Protein AF-A0A3D1TPY5-F1 (afdb_monomer)

Radius of gyration: 19.49 Å; Cα contacts (8 Å, |Δi|>4): 175; chains: 1; bounding box: 74×33×48 Å

Structure (mmCIF, N/CA/C/O backbone):
data_AF-A0A3D1TPY5-F1
#
_entry.id   AF-A0A3D1TPY5-F1
#
loop_
_atom_site.group_PDB
_atom_site.id
_atom_site.type_symbol
_atom_site.label_atom_id
_atom_site.label_alt_id
_atom_site.label_comp_id
_atom_site.label_asym_id
_atom_site.label_entity_id
_atom_site.label_seq_id
_atom_site.pdbx_PDB_ins_code
_atom_site.Cartn_x
_atom_site.Cartn_y
_atom_site.Cartn_z
_atom_site.occupancy
_atom_site.B_iso_or_equiv
_atom_site.auth_seq_id
_atom_site.auth_comp_id
_atom_site.auth_asym_id
_atom_site.auth_atom_id
_atom_site.pdbx_PDB_model_num
ATOM 1 N N . MET A 1 1 ? -48.758 -12.791 17.211 1.00 45.66 1 MET A N 1
ATOM 2 C CA . MET A 1 1 ? -47.589 -12.872 16.310 1.00 45.66 1 MET A CA 1
ATOM 3 C C . MET A 1 1 ? -46.347 -12.813 17.182 1.00 45.66 1 MET A C 1
ATOM 5 O O . MET A 1 1 ? -45.993 -11.737 17.640 1.00 45.66 1 MET A O 1
ATOM 9 N N . GLY A 1 2 ? -45.797 -13.972 17.550 1.00 48.09 2 GLY A N 1
ATOM 10 C CA . GLY A 1 2 ? -44.612 -14.041 18.406 1.00 48.09 2 GLY A CA 1
ATOM 11 C C . GLY A 1 2 ? -43.377 -13.664 17.600 1.00 48.09 2 GLY A C 1
ATOM 12 O O . GLY A 1 2 ? -43.126 -14.273 16.563 1.00 48.09 2 GLY A O 1
ATOM 13 N N . ALA A 1 3 ? -42.636 -12.655 18.051 1.00 56.31 3 ALA A N 1
ATOM 14 C CA . ALA A 1 3 ? -41.295 -12.408 17.549 1.00 56.31 3 ALA A CA 1
ATOM 15 C C . ALA A 1 3 ? -40.455 -13.655 17.857 1.00 56.31 3 ALA A C 1
ATOM 17 O O . ALA A 1 3 ? -40.293 -14.018 19.023 1.00 56.31 3 ALA A O 1
ATOM 18 N N . SER A 1 4 ? -39.986 -14.352 16.821 1.00 61.97 4 SER A N 1
ATOM 19 C CA . SER A 1 4 ? -39.026 -15.441 16.987 1.00 61.97 4 SER A CA 1
ATOM 20 C C . SER A 1 4 ? -37.790 -14.871 17.677 1.00 61.97 4 SER A C 1
ATOM 22 O O . SER A 1 4 ? -37.197 -13.921 17.163 1.00 61.97 4 SER A O 1
ATOM 24 N N . ALA A 1 5 ? -37.428 -15.420 18.837 1.00 63.91 5 ALA A N 1
ATOM 25 C CA . ALA A 1 5 ? -36.211 -15.035 19.537 1.00 63.91 5 ALA A CA 1
ATOM 26 C C . ALA A 1 5 ? -35.009 -15.149 18.579 1.00 63.91 5 ALA A C 1
ATOM 28 O O . ALA A 1 5 ? -34.950 -16.119 17.812 1.00 63.91 5 ALA A O 1
ATOM 29 N N . PRO A 1 6 ? -34.080 -14.176 18.574 1.00 59.06 6 PRO A N 1
ATOM 30 C CA . PRO A 1 6 ? -32.879 -14.271 17.759 1.00 59.06 6 PRO A CA 1
ATOM 31 C C . PRO A 1 6 ? -32.155 -15.579 18.090 1.00 59.06 6 PRO A C 1
ATOM 33 O O . PRO A 1 6 ? -31.981 -15.948 19.252 1.00 59.06 6 PRO A O 1
ATOM 36 N N . ASN A 1 7 ? -31.819 -16.337 17.048 1.00 71.19 7 ASN A N 1
ATOM 37 C CA . ASN A 1 7 ? -31.185 -17.636 17.192 1.00 71.19 7 ASN A CA 1
ATOM 38 C C . ASN A 1 7 ? -29.762 -17.423 17.728 1.00 71.19 7 ASN A C 1
ATOM 40 O O . ASN A 1 7 ? -28.885 -16.986 16.984 1.00 71.19 7 ASN A O 1
ATOM 44 N N . VAL A 1 8 ? -29.551 -17.740 19.006 1.00 66.75 8 VAL A N 1
ATOM 45 C CA . VAL A 1 8 ? -28.281 -17.597 19.743 1.00 66.75 8 VAL A CA 1
ATOM 46 C C . VAL A 1 8 ? -27.099 -18.203 18.976 1.00 66.75 8 VAL A C 1
ATOM 48 O O . VAL A 1 8 ? -26.030 -17.605 18.921 1.00 66.75 8 VAL A O 1
ATOM 51 N N . ALA A 1 9 ? -27.309 -19.315 18.260 1.00 63.22 9 ALA A N 1
ATOM 52 C CA . ALA A 1 9 ? -26.271 -19.938 17.434 1.00 63.22 9 ALA A CA 1
ATOM 53 C C . ALA A 1 9 ? -25.842 -19.069 16.236 1.00 63.22 9 ALA A C 1
ATOM 55 O O . ALA A 1 9 ? -24.729 -19.198 15.736 1.00 63.22 9 ALA A O 1
ATOM 56 N N . THR A 1 10 ? -26.714 -18.182 15.754 1.00 59.75 10 THR A N 1
ATOM 57 C CA . THR A 1 10 ? -26.405 -17.235 14.670 1.00 59.75 10 THR A CA 1
ATOM 58 C C . THR A 1 10 ? -25.641 -16.024 15.208 1.00 59.75 10 THR A C 1
ATOM 60 O O . THR A 1 10 ? -24.720 -15.550 14.550 1.00 59.75 10 THR A O 1
ATOM 63 N N . GLU A 1 11 ? -25.959 -15.556 16.418 1.00 59.78 11 GLU A N 1
ATOM 64 C CA . GLU A 1 11 ? -25.227 -14.467 17.080 1.00 59.78 11 GLU A CA 1
ATOM 65 C C . GLU A 1 11 ? -23.825 -14.893 17.531 1.00 59.78 11 GLU A C 1
ATOM 67 O O . GLU A 1 11 ? -22.865 -14.172 17.264 1.00 59.78 11 GLU A O 1
ATOM 72 N N . GLU A 1 12 ? -23.670 -16.087 18.111 1.00 58.91 12 GLU A N 1
ATOM 73 C CA . GLU A 1 12 ? -22.351 -16.632 18.466 1.00 58.91 12 GLU A CA 1
ATOM 74 C C . GLU A 1 12 ? -21.466 -16.838 17.231 1.00 58.91 12 GLU A C 1
ATOM 76 O O . GLU A 1 12 ? -20.284 -16.493 17.237 1.00 58.91 12 GLU A O 1
ATOM 81 N N . ARG A 1 13 ? -22.044 -17.333 16.130 1.00 55.91 13 ARG A N 1
ATOM 82 C CA . ARG A 1 13 ? -21.326 -17.534 14.863 1.00 55.91 13 ARG A CA 1
ATOM 83 C C . ARG A 1 13 ? -20.932 -16.210 14.206 1.00 55.91 13 ARG A C 1
ATOM 85 O O . ARG A 1 13 ? -19.857 -16.123 13.618 1.00 55.91 13 ARG A O 1
ATOM 92 N N . ASN A 1 14 ? -21.765 -15.178 14.339 1.00 57.31 14 ASN A N 1
ATOM 93 C CA . ASN A 1 14 ? -21.445 -13.828 13.882 1.00 57.31 14 ASN A CA 1
ATOM 94 C C . ASN A 1 14 ? -20.361 -13.179 14.754 1.00 57.31 14 ASN A C 1
ATOM 96 O O . ASN A 1 14 ? -19.480 -12.521 14.212 1.00 57.31 14 ASN A O 1
ATOM 100 N N . GLY A 1 15 ? -20.377 -13.401 16.072 1.00 60.72 15 GLY A N 1
ATOM 101 C CA . GLY A 1 15 ? -19.338 -12.929 16.991 1.00 60.72 15 GLY A CA 1
ATOM 102 C C . GLY A 1 15 ? -17.980 -13.598 16.758 1.00 60.72 15 GLY A C 1
ATOM 103 O O . GLY A 1 15 ? -16.961 -12.917 16.769 1.00 60.72 15 GLY A O 1
ATOM 104 N N . ALA A 1 16 ? -17.964 -14.901 16.457 1.00 62.19 16 ALA A N 1
ATOM 105 C CA . ALA A 1 16 ? -16.740 -15.654 16.164 1.00 62.19 16 ALA A CA 1
ATOM 106 C C . ALA A 1 16 ? -16.028 -15.216 14.868 1.00 62.19 16 ALA A C 1
ATOM 108 O O . ALA A 1 16 ? -14.835 -15.460 14.709 1.00 62.19 16 ALA A O 1
ATOM 109 N N . LEU A 1 17 ? -16.747 -14.581 13.936 1.00 68.31 17 LEU A N 1
ATOM 110 C CA . LEU A 1 17 ? -16.186 -14.062 12.684 1.00 68.31 17 LEU A CA 1
ATOM 111 C C . LEU A 1 17 ? -15.649 -12.626 12.815 1.00 68.31 17 LEU A C 1
ATOM 113 O O . LEU A 1 17 ? -14.965 -12.146 11.910 1.00 68.31 17 LEU A O 1
ATOM 117 N N . VAL A 1 18 ? -15.949 -11.928 13.917 1.00 75.81 18 VAL A N 1
ATOM 118 C CA . VAL A 1 18 ? -15.455 -10.569 14.166 1.00 75.81 18 VAL A CA 1
ATOM 119 C C . VAL A 1 18 ? -14.073 -10.651 14.804 1.00 75.81 18 VAL A C 1
ATOM 121 O O . VAL A 1 18 ? -13.929 -10.976 15.979 1.00 75.81 18 VAL A O 1
ATOM 124 N N . LEU A 1 19 ? -13.049 -10.320 14.019 1.00 80.25 19 LEU A N 1
ATOM 125 C CA . LEU A 1 19 ? -11.671 -10.262 14.496 1.00 80.25 19 LEU A CA 1
ATOM 126 C C . LEU A 1 19 ? -11.493 -9.133 15.511 1.00 80.25 19 LEU A C 1
ATOM 128 O O . LEU A 1 19 ? -11.932 -7.996 15.302 1.00 80.25 19 LEU A O 1
ATOM 132 N N . SER A 1 20 ? -10.775 -9.424 16.590 1.00 87.25 20 SER A N 1
ATOM 133 C CA . SER A 1 20 ? -10.340 -8.394 17.520 1.00 87.25 20 SER A CA 1
ATOM 134 C C . SER A 1 20 ? -9.282 -7.498 16.874 1.00 87.25 20 SER A C 1
ATOM 136 O O . SER A 1 20 ? -8.489 -7.911 16.023 1.00 87.25 20 SER A O 1
ATOM 138 N N . GLY A 1 21 ? -9.191 -6.256 17.352 1.00 84.75 21 GLY A N 1
ATOM 139 C CA . GLY A 1 21 ? -8.167 -5.329 16.881 1.00 84.75 21 GLY A CA 1
ATOM 140 C C . GLY A 1 21 ? -6.735 -5.859 17.047 1.00 84.75 21 GLY A C 1
ATOM 141 O O . GLY A 1 21 ? -5.869 -5.513 16.248 1.00 84.75 21 GLY A O 1
ATOM 142 N N . ARG A 1 22 ? -6.474 -6.717 18.042 1.00 86.56 22 ARG A N 1
ATOM 143 C CA . ARG A 1 22 ? -5.143 -7.303 18.260 1.00 86.56 22 ARG A CA 1
ATOM 144 C C . ARG A 1 22 ? -4.797 -8.356 17.215 1.00 86.56 22 ARG A C 1
ATOM 146 O O . ARG A 1 22 ? -3.669 -8.359 16.738 1.00 86.56 22 ARG A O 1
ATOM 153 N N . GLU A 1 23 ? -5.750 -9.196 16.822 1.00 89.50 23 GLU A N 1
ATOM 154 C CA . GLU A 1 23 ? -5.544 -10.190 15.759 1.00 89.50 23 GLU A CA 1
ATOM 155 C C . GLU A 1 23 ? -5.287 -9.507 14.413 1.00 89.50 23 GLU A C 1
ATOM 157 O O . GLU A 1 23 ? -4.351 -9.873 13.701 1.00 89.50 23 GLU A O 1
ATOM 162 N N . VAL A 1 24 ? -6.031 -8.433 14.120 1.00 90.38 24 VAL A N 1
ATOM 163 C CA . VAL A 1 24 ? -5.759 -7.569 12.960 1.00 90.38 24 VAL A CA 1
ATOM 164 C C . VAL A 1 24 ? -4.340 -6.996 13.033 1.00 90.38 24 VAL A C 1
ATOM 166 O O . VAL A 1 24 ? -3.625 -6.993 12.031 1.00 90.38 24 VAL A O 1
ATOM 169 N N . GLY A 1 25 ? -3.901 -6.558 14.216 1.00 92.31 25 GLY A N 1
ATOM 170 C CA . GLY A 1 25 ? -2.543 -6.056 14.433 1.00 92.31 25 GLY A CA 1
ATOM 171 C C . GLY A 1 25 ? -1.458 -7.100 14.153 1.00 92.31 25 GLY A C 1
ATOM 172 O O . GLY A 1 25 ? -0.471 -6.790 13.492 1.00 92.31 25 GLY A O 1
ATOM 173 N N . VAL A 1 26 ? -1.658 -8.347 14.585 1.00 95.62 26 VAL A N 1
ATOM 174 C CA . VAL A 1 26 ? -0.729 -9.464 14.333 1.00 95.62 26 VAL A CA 1
ATOM 175 C C . VAL A 1 26 ? -0.611 -9.761 12.835 1.00 95.62 26 VAL A C 1
ATOM 177 O O . VAL A 1 26 ? 0.500 -9.892 12.325 1.00 95.62 26 VAL A O 1
ATOM 180 N N . PHE A 1 27 ? -1.732 -9.810 12.110 1.00 94.44 27 PHE A N 1
ATOM 181 C CA . PHE A 1 27 ? -1.718 -10.035 10.661 1.00 94.44 27 PHE A CA 1
ATOM 182 C C . PHE A 1 27 ? -0.935 -8.939 9.923 1.00 94.44 27 PHE A C 1
ATOM 184 O O . PHE A 1 27 ? -0.053 -9.224 9.113 1.00 94.44 27 PHE A O 1
ATOM 191 N N . ASN A 1 28 ? -1.210 -7.678 10.261 1.00 97.19 28 ASN A N 1
ATOM 192 C CA . ASN A 1 28 ? -0.524 -6.528 9.679 1.00 97.19 28 ASN A CA 1
ATOM 193 C C . ASN A 1 28 ? 0.974 -6.512 10.018 1.00 97.19 28 ASN A C 1
ATOM 195 O O . ASN A 1 28 ? 1.784 -6.109 9.186 1.00 97.19 28 ASN A O 1
ATOM 199 N N . LEU A 1 29 ? 1.361 -6.996 11.202 1.00 97.81 29 LEU A N 1
ATOM 200 C CA . LEU A 1 29 ? 2.766 -7.120 11.575 1.00 97.81 29 LEU A CA 1
ATOM 201 C C . LEU A 1 29 ? 3.491 -8.119 10.667 1.00 97.81 29 LEU A C 1
ATOM 203 O O . LEU A 1 29 ? 4.558 -7.797 10.157 1.00 97.81 29 LEU A O 1
ATOM 207 N N . PHE A 1 30 ? 2.907 -9.293 10.407 1.00 97.88 30 PHE A N 1
ATOM 208 C CA . PHE A 1 30 ? 3.520 -10.284 9.517 1.00 97.88 30 PHE A CA 1
ATOM 209 C C . PHE A 1 30 ? 3.675 -9.768 8.085 1.00 97.88 30 PHE A C 1
ATOM 211 O O . PHE A 1 30 ? 4.769 -9.852 7.524 1.00 97.88 30 PHE A O 1
ATOM 218 N N . VAL A 1 31 ? 2.611 -9.198 7.513 1.00 97.44 31 VAL A N 1
ATOM 219 C CA . VAL A 1 31 ? 2.638 -8.651 6.145 1.00 97.44 31 VAL A CA 1
ATOM 220 C C . VAL A 1 31 ? 3.626 -7.487 6.047 1.00 97.44 31 VAL A C 1
ATOM 222 O O . VAL A 1 31 ? 4.457 -7.450 5.140 1.00 97.44 31 VAL A O 1
ATOM 225 N N . GLY A 1 32 ? 3.588 -6.572 7.017 1.00 98.12 32 GLY A N 1
ATOM 226 C CA . GLY A 1 32 ? 4.477 -5.418 7.072 1.00 98.12 32 GLY A CA 1
ATOM 227 C C . GLY A 1 32 ? 5.948 -5.800 7.241 1.00 98.12 32 GLY A C 1
ATOM 228 O O . GLY A 1 32 ? 6.799 -5.274 6.529 1.00 98.12 32 GLY A O 1
ATOM 229 N N . CYS A 1 33 ? 6.264 -6.748 8.128 1.00 98.44 33 CYS A N 1
ATOM 230 C CA . CYS A 1 33 ? 7.633 -7.230 8.315 1.00 98.44 33 CYS A CA 1
ATOM 231 C C . CYS A 1 33 ? 8.152 -7.956 7.072 1.00 98.44 33 CYS A C 1
ATOM 233 O O . CYS A 1 33 ? 9.281 -7.700 6.658 1.00 98.44 33 CYS A O 1
ATOM 235 N N . LEU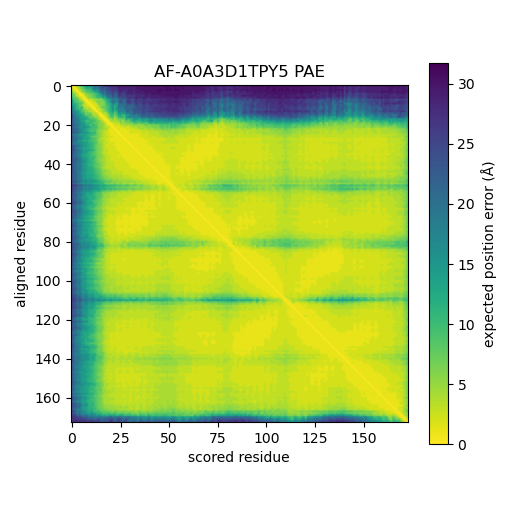 A 1 34 ? 7.344 -8.824 6.454 1.00 98.12 34 LEU A N 1
ATOM 236 C CA . LEU A 1 34 ? 7.735 -9.509 5.222 1.00 98.12 34 LEU A CA 1
ATOM 237 C C . LEU A 1 34 ? 8.031 -8.500 4.105 1.00 98.12 34 LEU A C 1
ATOM 239 O O . LEU A 1 34 ? 9.101 -8.556 3.501 1.00 98.12 34 LEU A O 1
ATOM 243 N N . GLY A 1 35 ? 7.126 -7.541 3.882 1.00 98.12 35 GLY A N 1
ATOM 244 C CA . GLY A 1 35 ? 7.320 -6.478 2.895 1.00 98.12 35 GLY A CA 1
ATOM 245 C C . GLY A 1 35 ? 8.565 -5.637 3.181 1.00 98.12 35 GLY A C 1
ATOM 246 O O . GLY A 1 35 ? 9.367 -5.400 2.281 1.00 98.12 35 GLY A O 1
ATOM 247 N N . PHE A 1 36 ? 8.786 -5.253 4.439 1.00 98.50 36 PHE A N 1
ATOM 248 C CA . PHE A 1 36 ? 9.965 -4.489 4.847 1.00 98.50 36 PHE A CA 1
ATOM 249 C C . PHE A 1 36 ? 11.271 -5.243 4.564 1.00 98.50 36 PHE A C 1
ATOM 251 O O . PHE A 1 36 ? 12.210 -4.664 4.020 1.00 98.50 36 PHE A O 1
ATOM 258 N N . LEU A 1 37 ? 11.331 -6.536 4.893 1.00 98.50 37 LEU A N 1
ATOM 259 C CA . LEU A 1 37 ? 12.515 -7.360 4.647 1.00 98.50 37 LEU A CA 1
ATOM 260 C C . LEU A 1 37 ? 12.784 -7.540 3.149 1.00 98.50 37 LEU A C 1
ATOM 262 O O . LEU A 1 37 ? 13.937 -7.447 2.732 1.00 98.50 37 LEU A O 1
ATOM 266 N N . ILE A 1 38 ? 11.739 -7.746 2.340 1.00 97.75 38 ILE A N 1
ATOM 267 C CA . ILE A 1 38 ? 11.865 -7.835 0.879 1.00 97.75 38 ILE A CA 1
ATOM 268 C C . ILE A 1 38 ? 12.372 -6.506 0.310 1.00 97.75 38 ILE A C 1
ATOM 270 O O . ILE A 1 38 ? 13.333 -6.503 -0.455 1.00 97.75 38 ILE A O 1
ATOM 274 N N . ALA A 1 39 ? 11.777 -5.378 0.708 1.00 97.94 39 ALA A N 1
ATOM 275 C CA . ALA A 1 39 ? 12.217 -4.051 0.281 1.00 97.94 39 ALA A CA 1
ATOM 276 C C . ALA A 1 39 ? 13.690 -3.805 0.628 1.00 97.94 39 ALA A C 1
ATOM 278 O O . ALA A 1 39 ? 14.478 -3.415 -0.234 1.00 97.94 39 ALA A O 1
ATOM 279 N N . LEU A 1 40 ? 14.075 -4.083 1.877 1.00 97.88 40 LEU A N 1
ATOM 280 C CA . LEU A 1 40 ? 15.442 -3.898 2.350 1.00 97.88 40 LEU A CA 1
ATOM 281 C C . LEU A 1 40 ? 16.429 -4.775 1.573 1.00 97.88 40 LEU A C 1
ATOM 283 O O . LEU A 1 40 ? 17.462 -4.277 1.131 1.00 97.88 40 LEU A O 1
ATOM 287 N N . ALA A 1 41 ? 16.107 -6.053 1.361 1.00 97.88 41 ALA A N 1
ATOM 288 C CA . ALA A 1 41 ? 16.943 -6.958 0.578 1.00 97.88 41 ALA A CA 1
ATOM 289 C C . ALA A 1 41 ? 17.121 -6.453 -0.863 1.00 97.88 41 ALA A C 1
ATOM 291 O O . ALA A 1 41 ? 18.251 -6.355 -1.342 1.00 97.88 41 ALA A O 1
ATOM 292 N N . THR A 1 42 ? 16.032 -6.062 -1.530 1.00 97.50 42 THR A N 1
ATOM 293 C CA . THR A 1 42 ? 16.066 -5.524 -2.899 1.00 97.50 42 THR A CA 1
ATOM 294 C C . THR A 1 42 ? 16.955 -4.284 -3.001 1.00 97.50 42 THR A C 1
ATOM 296 O O . THR A 1 42 ? 17.799 -4.208 -3.895 1.00 97.50 42 THR A O 1
ATOM 299 N N . LEU A 1 43 ? 16.821 -3.337 -2.066 1.00 97.38 43 LEU A N 1
ATOM 300 C CA . LEU A 1 43 ? 17.615 -2.104 -2.050 1.00 97.38 43 LEU A CA 1
ATOM 301 C C . LEU A 1 43 ? 19.099 -2.369 -1.760 1.00 97.38 43 LEU A C 1
ATOM 303 O O . LEU A 1 43 ? 19.967 -1.795 -2.418 1.00 97.38 43 LEU A O 1
ATOM 307 N N . LEU A 1 44 ? 19.409 -3.262 -0.815 1.00 97.44 44 LEU A N 1
ATOM 308 C CA . LEU A 1 44 ? 20.791 -3.625 -0.492 1.00 97.44 44 LEU A CA 1
ATOM 309 C C . LEU A 1 44 ? 21.476 -4.353 -1.653 1.00 97.44 44 LEU A C 1
ATOM 311 O O . LEU A 1 44 ? 22.637 -4.070 -1.949 1.00 97.44 44 LEU A O 1
ATOM 315 N N . PHE A 1 45 ? 20.771 -5.250 -2.344 1.00 97.31 45 PHE A N 1
ATOM 316 C CA . PHE A 1 45 ? 21.316 -5.917 -3.526 1.00 97.31 45 PHE A CA 1
ATOM 317 C C . PHE A 1 45 ? 21.509 -4.955 -4.698 1.00 97.31 45 PHE A C 1
ATOM 319 O O . PHE A 1 45 ? 22.531 -5.044 -5.376 1.00 97.31 45 PHE A O 1
ATOM 326 N N . ALA A 1 46 ? 20.589 -4.009 -4.909 1.00 97.25 46 ALA A N 1
ATOM 327 C CA . ALA A 1 46 ? 20.762 -2.956 -5.908 1.00 97.25 46 ALA A CA 1
ATOM 328 C C . ALA A 1 46 ? 22.021 -2.120 -5.622 1.00 97.25 46 ALA A C 1
ATOM 330 O O . ALA A 1 46 ? 22.852 -1.923 -6.510 1.00 97.25 46 ALA A O 1
ATOM 331 N N . ALA A 1 47 ? 22.219 -1.715 -4.363 1.00 96.00 47 ALA A N 1
ATOM 332 C CA . ALA A 1 47 ? 23.410 -0.983 -3.938 1.00 96.00 47 ALA A CA 1
ATOM 333 C C . ALA A 1 47 ? 24.698 -1.805 -4.126 1.00 96.00 47 ALA A C 1
ATOM 335 O O . ALA A 1 47 ? 25.687 -1.290 -4.645 1.00 96.00 47 ALA A O 1
ATOM 336 N N . ALA A 1 48 ? 24.682 -3.093 -3.771 1.00 97.12 48 ALA A N 1
ATOM 337 C CA . ALA A 1 48 ? 25.828 -3.987 -3.951 1.00 97.12 48 ALA A CA 1
ATOM 338 C C . ALA A 1 48 ? 26.194 -4.204 -5.431 1.00 97.12 48 ALA A C 1
ATOM 340 O O . ALA A 1 48 ? 27.367 -4.393 -5.750 1.00 97.12 48 ALA A O 1
ATOM 341 N N . ARG A 1 49 ? 25.208 -4.150 -6.337 1.00 97.12 49 ARG A N 1
ATOM 342 C CA . ARG A 1 49 ? 25.414 -4.188 -7.795 1.00 97.12 49 ARG A CA 1
ATOM 343 C C . ARG A 1 49 ? 25.816 -2.836 -8.395 1.00 97.12 49 ARG A C 1
ATOM 345 O O . ARG A 1 49 ? 26.083 -2.774 -9.592 1.00 97.12 49 ARG A O 1
ATOM 352 N N . GLY A 1 50 ? 25.869 -1.770 -7.594 1.00 96.25 50 GLY A N 1
ATOM 353 C CA . GLY A 1 50 ? 26.180 -0.421 -8.066 1.00 96.25 50 GLY A CA 1
ATOM 354 C C . GLY A 1 50 ? 25.076 0.195 -8.929 1.00 96.25 50 GLY A C 1
ATOM 355 O O . GLY A 1 50 ? 25.369 1.032 -9.780 1.00 96.25 50 GLY A O 1
ATOM 356 N N . GLU A 1 51 ? 23.818 -0.223 -8.749 1.00 96.44 51 GLU A N 1
ATOM 357 C CA . GLU A 1 51 ? 22.689 0.370 -9.468 1.00 96.44 51 GLU A CA 1
ATOM 358 C C . GLU A 1 51 ? 22.456 1.822 -9.025 1.00 96.44 51 GLU A C 1
ATOM 360 O O . GLU A 1 51 ? 22.525 2.154 -7.841 1.00 96.44 51 GLU A O 1
ATOM 365 N N . SER A 1 52 ? 22.168 2.699 -9.986 1.00 92.56 52 SER A N 1
ATOM 366 C CA . SER A 1 52 ? 21.872 4.110 -9.738 1.00 92.56 52 SER A CA 1
ATOM 367 C C . SER A 1 52 ? 20.382 4.352 -9.507 1.00 92.56 52 SER A C 1
ATOM 369 O O . SER A 1 52 ? 19.536 3.600 -9.992 1.00 92.56 52 SER A O 1
ATOM 371 N N . VAL A 1 53 ? 20.056 5.462 -8.835 1.00 89.50 53 VAL A N 1
ATOM 372 C CA . VAL A 1 53 ? 18.678 5.971 -8.723 1.00 89.50 53 VAL A CA 1
ATOM 373 C C . VAL A 1 53 ? 18.014 5.984 -10.104 1.00 89.50 53 VAL A C 1
ATOM 375 O O . VAL A 1 53 ? 18.619 6.426 -11.080 1.00 89.50 53 VAL A O 1
ATOM 378 N N . GLY A 1 54 ? 16.783 5.475 -10.172 1.00 86.69 54 GLY A N 1
ATOM 379 C CA . GLY A 1 54 ? 16.052 5.257 -11.423 1.00 86.69 54 GLY A CA 1
ATOM 380 C C . GLY A 1 54 ? 16.146 3.830 -11.971 1.00 86.69 54 GLY A C 1
ATOM 381 O O . GLY A 1 54 ? 15.506 3.536 -12.974 1.00 86.69 54 GLY A O 1
ATOM 382 N N . SER A 1 55 ? 16.907 2.930 -11.337 1.00 93.94 55 SER A N 1
ATOM 383 C CA . SER A 1 55 ? 16.834 1.504 -11.666 1.00 93.94 55 SER A CA 1
ATOM 384 C C . SER A 1 55 ? 15.530 0.875 -11.165 1.00 93.94 55 SER A C 1
ATOM 386 O O . SER A 1 55 ? 15.001 1.251 -10.114 1.00 93.94 55 SER A O 1
ATOM 388 N N . ALA A 1 56 ? 15.060 -0.154 -11.876 1.00 91.56 56 ALA A N 1
ATOM 389 C CA . ALA A 1 56 ? 13.858 -0.898 -11.507 1.00 91.56 56 ALA A CA 1
ATOM 390 C C . ALA A 1 56 ? 13.949 -1.516 -10.099 1.00 91.56 56 ALA A C 1
ATOM 392 O O . ALA A 1 56 ? 12.946 -1.580 -9.388 1.00 91.56 56 ALA A O 1
ATOM 393 N N . SER A 1 57 ? 15.143 -1.939 -9.659 1.00 94.38 57 SER A N 1
ATOM 394 C CA . SER A 1 57 ? 15.339 -2.497 -8.314 1.00 94.38 57 SER A CA 1
ATOM 395 C C . SER A 1 57 ? 15.150 -1.436 -7.229 1.00 94.38 57 SER A C 1
ATOM 397 O O . SER A 1 57 ? 14.497 -1.702 -6.219 1.00 94.38 57 SER A O 1
ATOM 399 N N . ILE A 1 58 ? 15.702 -0.232 -7.427 1.00 95.25 58 ILE A N 1
ATOM 400 C CA . ILE A 1 58 ? 15.564 0.862 -6.456 1.00 95.25 58 ILE A CA 1
ATOM 401 C C . ILE A 1 58 ? 14.113 1.327 -6.387 1.00 95.25 58 ILE A C 1
ATOM 403 O O . ILE A 1 58 ? 13.582 1.513 -5.290 1.00 95.25 58 ILE A O 1
ATOM 407 N N . GLU A 1 59 ? 13.459 1.455 -7.537 1.00 93.69 59 GLU A N 1
ATOM 408 C CA . GLU A 1 59 ? 12.045 1.811 -7.625 1.00 93.69 59 GLU A CA 1
ATOM 409 C C . GLU A 1 59 ? 11.162 0.777 -6.909 1.00 93.69 59 GLU A C 1
ATOM 411 O O . GLU A 1 59 ? 10.441 1.117 -5.967 1.00 93.69 59 GLU A O 1
ATOM 416 N N . SER A 1 60 ? 11.305 -0.505 -7.263 1.00 93.75 60 SER A N 1
ATOM 417 C CA . SER A 1 60 ? 10.527 -1.603 -6.675 1.00 93.75 60 SER A CA 1
ATOM 418 C C . SER A 1 60 ? 10.727 -1.701 -5.164 1.00 93.75 60 SER A C 1
ATOM 420 O O . SER A 1 60 ? 9.757 -1.777 -4.412 1.00 93.75 60 SER A O 1
ATOM 422 N N . GLY A 1 61 ? 11.977 -1.652 -4.690 1.00 96.44 61 GLY A N 1
ATOM 423 C CA . GLY A 1 61 ? 12.272 -1.663 -3.257 1.00 96.44 61 GLY A CA 1
ATOM 424 C C . GLY A 1 61 ? 11.640 -0.478 -2.519 1.00 96.44 61 GLY A C 1
ATOM 425 O O . GLY A 1 61 ? 11.083 -0.655 -1.435 1.00 96.44 61 GLY A O 1
ATOM 426 N N . SER A 1 62 ? 11.652 0.713 -3.125 1.00 95.88 62 SER A N 1
ATOM 427 C CA . SER A 1 62 ? 11.049 1.919 -2.539 1.00 95.88 62 SER A CA 1
ATOM 428 C C . SER A 1 62 ? 9.525 1.822 -2.438 1.00 95.88 62 SER A C 1
ATOM 430 O O . SER A 1 62 ? 8.953 2.186 -1.408 1.00 95.88 62 SER A O 1
ATOM 432 N N . PHE A 1 63 ? 8.855 1.297 -3.466 1.00 95.38 63 PHE A N 1
ATOM 433 C CA . PHE A 1 63 ? 7.400 1.130 -3.447 1.00 95.38 63 PHE A CA 1
ATOM 434 C C . PHE A 1 63 ? 6.938 0.011 -2.517 1.00 95.38 63 PHE A C 1
ATOM 436 O O . PHE A 1 63 ? 5.961 0.191 -1.792 1.00 95.38 63 PHE A O 1
ATOM 443 N N . ILE A 1 64 ? 7.665 -1.107 -2.443 1.00 96.88 64 ILE A N 1
ATOM 444 C CA . ILE A 1 64 ? 7.362 -2.152 -1.453 1.00 96.88 64 ILE A CA 1
ATOM 445 C C . ILE A 1 64 ? 7.453 -1.568 -0.036 1.00 96.88 64 ILE A C 1
ATOM 447 O O . ILE A 1 64 ? 6.591 -1.845 0.800 1.00 96.88 64 ILE A O 1
ATOM 451 N N . LEU A 1 65 ? 8.446 -0.712 0.231 1.00 97.00 65 LEU A N 1
ATOM 452 C CA . LEU A 1 65 ? 8.603 -0.059 1.530 1.00 97.00 65 LEU A CA 1
ATOM 453 C C . LEU A 1 65 ? 7.424 0.870 1.872 1.00 97.00 65 LEU A C 1
ATOM 455 O O . LEU A 1 65 ? 6.947 0.860 3.009 1.00 97.00 65 LEU A O 1
ATOM 459 N N . LEU A 1 66 ? 6.926 1.624 0.887 1.00 96.44 66 LEU A N 1
ATOM 460 C CA . LEU A 1 66 ? 5.750 2.495 1.013 1.00 96.44 66 LEU A CA 1
ATOM 461 C C . LEU A 1 66 ? 4.523 1.716 1.526 1.00 96.44 66 LEU A C 1
ATOM 463 O O . LEU A 1 66 ? 3.835 2.125 2.465 1.00 96.44 66 LEU A O 1
ATOM 467 N N . PHE A 1 67 ? 4.270 0.539 0.960 1.00 96.56 67 PHE A N 1
ATOM 468 C CA . PHE A 1 67 ? 3.156 -0.301 1.391 1.00 96.56 67 PHE A CA 1
ATOM 469 C C . PHE A 1 67 ? 3.449 -1.024 2.706 1.00 96.56 67 PHE A C 1
ATOM 471 O O . PHE A 1 67 ? 2.599 -1.022 3.597 1.00 96.56 67 PHE A O 1
ATOM 478 N N . ALA A 1 68 ? 4.659 -1.563 2.889 1.00 98.19 68 ALA A N 1
ATOM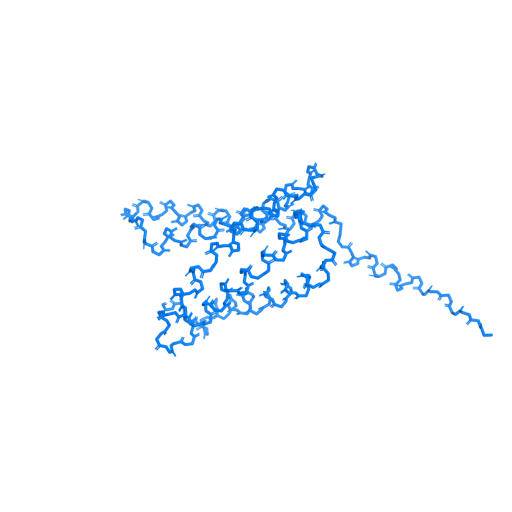 479 C CA . ALA A 1 68 ? 5.069 -2.245 4.118 1.00 98.19 68 ALA A CA 1
ATOM 480 C C . ALA A 1 68 ? 4.888 -1.361 5.362 1.00 98.19 68 ALA A C 1
ATOM 482 O O . ALA A 1 68 ? 4.370 -1.823 6.382 1.00 98.19 68 ALA A O 1
ATOM 483 N N . PHE A 1 69 ? 5.237 -0.075 5.269 1.00 98.25 69 PHE A N 1
ATOM 484 C CA . PHE A 1 69 ? 5.017 0.872 6.358 1.00 98.25 69 PHE A CA 1
ATOM 485 C C . PHE A 1 69 ? 3.541 1.125 6.660 1.00 98.25 69 PHE A C 1
ATOM 487 O O . PHE A 1 69 ? 3.214 1.309 7.829 1.00 98.25 69 PHE A O 1
ATOM 494 N N . THR A 1 70 ? 2.639 1.054 5.674 1.00 97.81 70 THR A N 1
ATOM 495 C CA . THR A 1 70 ? 1.188 1.110 5.940 1.00 97.81 70 THR A CA 1
ATOM 496 C C . THR A 1 70 ? 0.787 -0.010 6.908 1.00 97.81 70 THR A C 1
ATOM 498 O O . THR A 1 70 ? 0.202 0.261 7.956 1.00 97.81 70 THR A O 1
ATOM 501 N N . TYR A 1 71 ? 1.168 -1.257 6.608 1.00 97.81 71 TYR A N 1
ATOM 502 C CA . TYR A 1 71 ? 0.841 -2.422 7.439 1.00 97.81 71 TYR A CA 1
ATOM 503 C C . TYR A 1 71 ? 1.517 -2.363 8.815 1.00 97.81 71 TYR A C 1
ATOM 505 O O . TYR A 1 71 ? 0.858 -2.545 9.839 1.00 97.81 71 TYR A O 1
ATOM 513 N N . LEU A 1 72 ? 2.813 -2.039 8.879 1.00 98.12 72 LEU A N 1
ATOM 514 C CA . LEU A 1 72 ? 3.520 -1.902 10.159 1.00 98.12 72 LEU A CA 1
ATOM 515 C C . LEU A 1 72 ? 2.901 -0.814 11.045 1.00 98.12 72 LEU A C 1
ATOM 517 O O . LEU A 1 72 ? 2.802 -0.993 12.260 1.00 98.12 72 LEU A O 1
ATOM 521 N N . TRP A 1 73 ? 2.436 0.288 10.455 1.00 97.81 73 TRP A N 1
ATOM 522 C CA . TRP A 1 73 ? 1.770 1.353 11.198 1.00 97.81 73 TRP A CA 1
ATOM 523 C C . TRP A 1 73 ? 0.386 0.920 11.686 1.00 97.81 73 TRP A C 1
ATOM 525 O O . TRP A 1 73 ? 0.059 1.151 12.852 1.00 97.81 73 TRP A O 1
ATOM 535 N N . VAL A 1 74 ? -0.408 0.231 10.855 1.00 96.81 74 VAL A N 1
ATOM 536 C CA . VAL A 1 74 ? -1.668 -0.384 11.310 1.00 96.81 74 VAL A CA 1
ATOM 537 C C . VAL A 1 74 ? -1.392 -1.285 12.512 1.00 96.81 74 VAL A C 1
ATOM 539 O O . VAL A 1 74 ? -2.011 -1.095 13.555 1.00 96.81 74 VAL A O 1
ATOM 542 N N . ALA A 1 75 ? -0.416 -2.192 12.418 1.00 96.81 75 ALA A N 1
ATOM 543 C CA . ALA A 1 75 ? -0.037 -3.070 13.522 1.00 96.81 75 ALA A CA 1
ATOM 544 C C . ALA A 1 75 ? 0.338 -2.288 14.790 1.00 96.81 75 ALA A C 1
ATOM 546 O O . ALA A 1 75 ? -0.214 -2.548 15.862 1.00 96.81 75 ALA A O 1
ATOM 547 N N . ALA A 1 76 ? 1.219 -1.292 14.667 1.00 96.25 76 ALA A N 1
ATOM 548 C CA . ALA A 1 76 ? 1.647 -0.458 15.785 1.00 96.25 76 ALA A CA 1
ATOM 549 C C . ALA A 1 76 ? 0.461 0.241 16.467 1.00 96.25 76 ALA A C 1
ATOM 551 O O . ALA A 1 76 ? 0.347 0.171 17.692 1.00 96.25 76 ALA A O 1
ATOM 552 N N . ASN A 1 77 ? -0.459 0.834 15.694 1.00 95.81 77 ASN A N 1
ATOM 553 C CA . ASN A 1 77 ? -1.649 1.506 16.225 1.00 95.81 77 ASN A CA 1
ATOM 554 C C . ASN A 1 77 ? -2.519 0.561 17.065 1.00 95.81 77 ASN A C 1
ATOM 556 O O . ASN A 1 77 ? -3.027 0.981 18.107 1.00 95.81 77 ASN A O 1
ATOM 560 N N . GLN A 1 78 ? -2.636 -0.714 16.676 1.00 93.31 78 GLN A N 1
ATOM 561 C CA . GLN A 1 78 ? -3.396 -1.706 17.443 1.00 93.31 78 GLN A CA 1
ATOM 562 C C . GLN A 1 78 ? -2.752 -2.021 18.802 1.00 93.3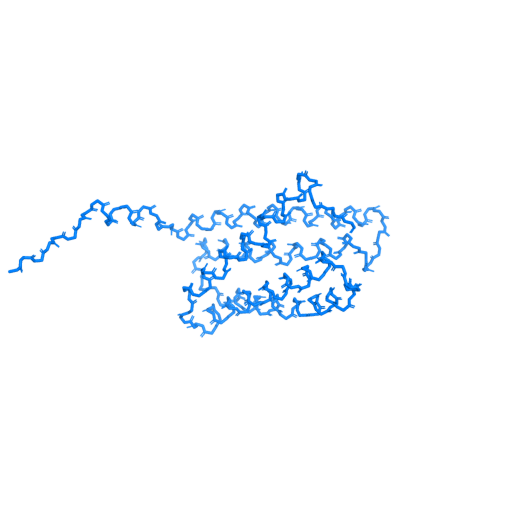1 78 GLN A C 1
ATOM 564 O O . GLN A 1 78 ? -3.467 -2.215 19.789 1.00 93.31 78 GLN A O 1
ATOM 569 N N . PHE A 1 79 ? -1.418 -2.054 18.879 1.00 90.94 79 PHE A N 1
ATOM 570 C CA . PHE A 1 79 ? -0.699 -2.347 20.124 1.00 90.94 79 PHE A CA 1
ATOM 571 C C . PHE A 1 79 ? -0.615 -1.139 21.063 1.00 90.94 79 PHE A C 1
ATOM 573 O O . PHE A 1 79 ? -0.809 -1.297 22.269 1.00 90.94 79 PHE A O 1
ATOM 580 N N . ILE A 1 80 ? -0.389 0.064 20.525 1.00 92.81 80 ILE A N 1
ATOM 581 C CA . ILE A 1 80 ? -0.297 1.304 21.320 1.00 92.81 80 ILE A CA 1
ATOM 582 C C . ILE A 1 80 ? -1.657 1.981 21.546 1.00 92.81 80 ILE A C 1
ATOM 584 O O . ILE A 1 80 ? -1.734 2.965 22.277 1.00 92.81 80 ILE A O 1
ATOM 588 N N . ARG A 1 81 ? -2.733 1.453 20.942 1.00 89.06 81 ARG A N 1
ATOM 589 C CA . ARG A 1 81 ? -4.109 1.981 21.007 1.00 89.06 81 ARG A CA 1
ATOM 590 C C . ARG A 1 81 ? -4.232 3.419 20.480 1.00 89.06 81 ARG A C 1
ATOM 592 O O . ARG A 1 81 ? -4.968 4.224 21.048 1.00 89.06 81 ARG A O 1
ATOM 599 N N . ALA A 1 82 ? -3.510 3.735 19.405 1.00 91.62 82 ALA A N 1
ATOM 600 C CA . ALA A 1 82 ? -3.607 5.028 18.728 1.00 91.62 82 ALA A CA 1
ATOM 601 C C . ALA A 1 82 ? -4.869 5.119 17.852 1.00 91.62 82 ALA A C 1
ATOM 603 O O . ALA A 1 82 ? -5.396 4.111 17.388 1.00 91.62 82 ALA A O 1
ATOM 604 N N . ASP A 1 83 ? -5.329 6.344 17.594 1.00 87.56 83 ASP A N 1
ATOM 605 C CA . ASP A 1 83 ? -6.555 6.636 16.834 1.00 87.56 8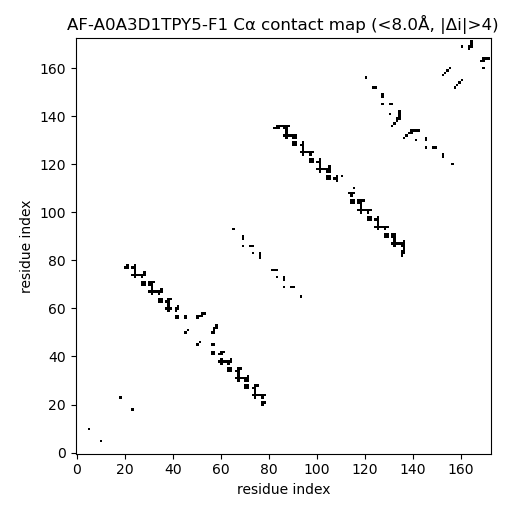3 ASP A CA 1
ATOM 606 C C . ASP A 1 83 ? -6.393 6.542 15.301 1.00 87.56 83 ASP A C 1
ATOM 608 O O . ASP A 1 83 ? -7.377 6.568 14.564 1.00 87.56 83 ASP A O 1
ATOM 612 N N . GLY A 1 84 ? -5.154 6.431 14.812 1.00 93.12 84 GLY A N 1
ATOM 613 C CA . GLY A 1 84 ? -4.829 6.267 13.396 1.00 93.12 84 GLY A CA 1
ATOM 614 C C . GLY A 1 84 ? -4.816 7.552 12.564 1.00 93.12 84 GLY A C 1
ATOM 615 O O . GLY A 1 84 ? -4.602 7.473 11.355 1.00 93.12 84 GLY A O 1
ATOM 616 N N . ARG A 1 85 ? -4.972 8.747 13.149 1.00 96.19 85 ARG A N 1
ATOM 617 C CA . ARG A 1 85 ? -5.046 9.997 12.356 1.00 96.19 85 ARG A CA 1
ATOM 618 C C . ARG A 1 85 ? -3.764 10.316 11.591 1.00 96.19 85 ARG A C 1
ATOM 620 O O . ARG A 1 85 ? -3.835 10.811 10.466 1.00 96.19 8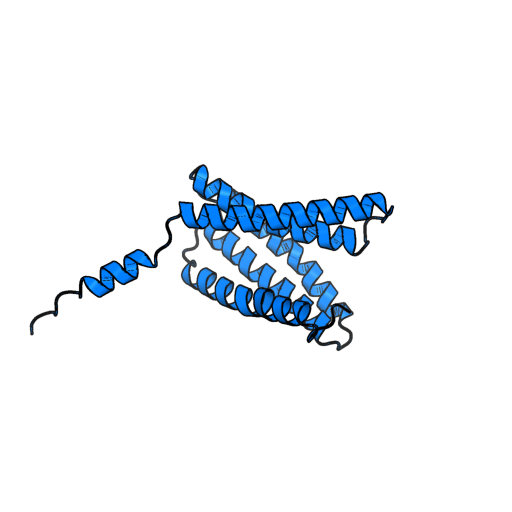5 ARG A O 1
ATOM 627 N N . ALA A 1 86 ? -2.609 10.031 12.194 1.00 96.88 86 ALA A N 1
ATOM 628 C CA . ALA A 1 86 ? -1.305 10.181 11.548 1.00 96.88 86 ALA A CA 1
ATOM 629 C C . ALA A 1 86 ? -1.135 9.193 10.382 1.00 96.88 86 ALA A C 1
ATOM 631 O O . ALA A 1 86 ? -0.675 9.584 9.312 1.00 96.88 86 ALA A O 1
ATOM 632 N N . LEU A 1 87 ? -1.601 7.950 10.559 1.00 97.75 87 LEU A N 1
ATOM 633 C CA . LEU A 1 87 ? -1.648 6.959 9.486 1.00 97.75 87 LEU A CA 1
ATOM 634 C C . LEU A 1 87 ? -2.529 7.445 8.329 1.00 97.75 87 LEU A C 1
ATOM 636 O O . LEU A 1 87 ? -2.136 7.309 7.181 1.00 97.75 87 LEU A O 1
ATOM 640 N N . GLY A 1 88 ? -3.671 8.079 8.599 1.00 98.12 88 GLY A N 1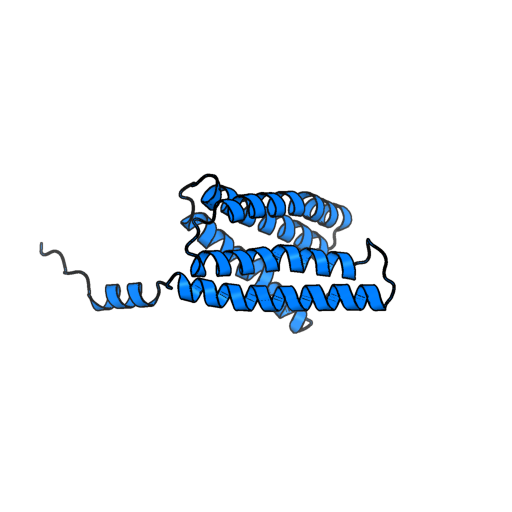
ATOM 641 C CA . GLY A 1 88 ? -4.495 8.643 7.528 1.00 98.12 88 GLY A CA 1
ATOM 642 C C . GLY A 1 88 ? -3.760 9.695 6.680 1.00 98.12 88 GLY A C 1
ATOM 643 O O . GLY A 1 88 ? -3.868 9.669 5.458 1.00 98.12 88 GLY A O 1
ATOM 644 N N . TRP A 1 89 ? -2.946 10.568 7.285 1.00 98.50 89 TRP A N 1
ATOM 645 C CA . TRP A 1 89 ? -2.115 11.523 6.534 1.00 98.50 89 TRP A CA 1
ATOM 646 C C . TRP A 1 89 ? -1.023 10.828 5.725 1.00 98.50 89 TRP A C 1
ATOM 648 O O . TRP A 1 89 ? -0.753 11.221 4.591 1.00 98.50 89 TRP A O 1
ATOM 658 N N . TYR A 1 90 ? -0.434 9.767 6.275 1.00 98.50 90 TYR A N 1
ATOM 659 C CA . TYR A 1 90 ? 0.467 8.908 5.520 1.00 98.50 90 TYR A CA 1
ATOM 660 C C . TYR A 1 90 ? -0.247 8.265 4.321 1.00 98.50 90 TYR A C 1
ATOM 662 O O . TYR A 1 90 ? 0.279 8.295 3.213 1.00 98.50 90 TYR A O 1
ATOM 670 N N . CYS A 1 91 ? -1.481 7.782 4.488 1.00 98.50 91 CYS A N 1
ATOM 671 C CA . CYS A 1 91 ? -2.276 7.249 3.385 1.00 98.50 91 CYS A CA 1
ATOM 672 C C . CYS A 1 91 ? -2.559 8.298 2.299 1.00 98.50 91 CYS A C 1
ATOM 674 O O . CYS A 1 91 ? -2.557 7.952 1.122 1.00 98.50 91 CYS A O 1
ATOM 676 N N . LEU A 1 92 ? -2.735 9.577 2.654 1.00 98.62 92 LEU A N 1
ATOM 677 C CA . LEU A 1 92 ? -2.841 10.647 1.657 1.00 98.62 92 LEU A CA 1
ATOM 678 C C . LEU A 1 92 ? -1.543 10.814 0.859 1.00 98.62 92 LEU A C 1
ATOM 680 O O . LEU A 1 92 ? -1.597 10.969 -0.358 1.00 98.62 92 LEU A O 1
ATOM 684 N N . PHE A 1 93 ? -0.388 10.763 1.526 1.00 98.44 93 PHE A N 1
ATOM 685 C CA . PHE A 1 93 ? 0.907 10.785 0.845 1.00 98.44 93 PHE A CA 1
ATOM 686 C C . PHE A 1 93 ? 1.032 9.619 -0.144 1.00 98.44 93 PHE A C 1
ATOM 688 O O . PHE A 1 93 ? 1.323 9.859 -1.313 1.00 98.44 93 PHE A O 1
ATOM 695 N N . VAL A 1 94 ? 0.712 8.390 0.283 1.00 98.38 94 VAL A N 1
ATOM 696 C CA . VAL A 1 94 ? 0.700 7.210 -0.602 1.00 98.38 94 VAL A CA 1
ATOM 697 C C . VAL A 1 94 ? -0.230 7.433 -1.796 1.00 98.38 94 VAL A C 1
ATOM 699 O O . VAL A 1 94 ? 0.192 7.256 -2.937 1.00 98.38 94 VAL A O 1
ATOM 702 N N . ALA A 1 95 ? -1.463 7.887 -1.551 1.00 98.56 95 ALA A N 1
ATOM 703 C CA . ALA A 1 95 ? -2.441 8.150 -2.601 1.00 98.56 95 ALA A CA 1
ATOM 704 C C . ALA A 1 95 ? -1.920 9.165 -3.631 1.00 98.56 95 ALA A C 1
ATOM 706 O O . ALA A 1 95 ? -2.018 8.921 -4.830 1.00 98.56 95 ALA A O 1
ATOM 707 N N . ILE A 1 96 ? -1.289 10.258 -3.191 1.00 98.50 96 ILE A N 1
ATOM 708 C CA . ILE A 1 96 ? -0.671 11.243 -4.092 1.00 98.50 96 ILE A CA 1
ATOM 709 C C . ILE A 1 96 ? 0.477 10.613 -4.893 1.00 98.50 96 ILE A C 1
ATOM 711 O O . ILE A 1 96 ? 0.572 10.846 -6.096 1.00 98.50 96 ILE A O 1
ATOM 715 N N . THR A 1 97 ? 1.323 9.794 -4.262 1.00 97.62 97 THR A N 1
ATOM 716 C CA . THR A 1 97 ? 2.433 9.100 -4.934 1.00 97.62 97 THR A CA 1
ATOM 717 C C . THR A 1 97 ? 1.951 8.128 -6.009 1.00 97.62 97 THR A C 1
ATOM 719 O O . THR A 1 97 ? 2.623 7.974 -7.027 1.00 97.62 97 THR A O 1
ATOM 722 N N . THR A 1 98 ? 0.790 7.495 -5.846 1.00 97.69 98 THR A N 1
ATOM 723 C CA . THR A 1 98 ? 0.262 6.572 -6.867 1.00 97.69 98 THR A CA 1
ATOM 724 C C . THR A 1 98 ? -0.128 7.266 -8.176 1.00 97.69 98 THR A C 1
ATOM 726 O O . THR A 1 98 ? -0.038 6.652 -9.234 1.00 97.69 98 THR A O 1
ATOM 729 N N . VAL A 1 99 ? -0.499 8.552 -8.140 1.00 97.69 99 VAL A N 1
ATOM 730 C CA . VAL A 1 99 ? -0.989 9.297 -9.313 1.00 97.69 99 VAL A CA 1
ATOM 731 C C . VAL A 1 99 ? 0.034 9.358 -10.457 1.00 97.69 99 VAL A C 1
ATOM 733 O O . VAL A 1 99 ? -0.316 8.960 -11.570 1.00 97.69 99 VAL A O 1
ATOM 736 N N . PRO A 1 100 ? 1.286 9.824 -10.252 1.00 96.38 100 PRO A N 1
ATOM 737 C CA . PRO A 1 100 ? 2.282 9.812 -11.318 1.00 96.38 100 PRO A CA 1
ATOM 738 C C . PRO A 1 100 ? 2.619 8.391 -11.784 1.00 96.38 100 PRO A C 1
ATOM 740 O O . PRO A 1 100 ? 2.822 8.198 -12.977 1.00 96.38 100 PRO A O 1
ATOM 743 N N . ASN A 1 101 ? 2.618 7.396 -10.892 1.00 95.31 101 ASN A N 1
ATOM 744 C CA . ASN A 1 101 ? 2.890 6.002 -11.257 1.00 95.31 101 ASN A CA 1
ATOM 745 C C . ASN A 1 101 ? 1.801 5.421 -12.169 1.00 95.31 101 ASN A C 1
ATOM 747 O O . ASN A 1 101 ? 2.113 4.859 -13.218 1.00 95.31 101 ASN A O 1
ATOM 751 N N . ALA A 1 102 ? 0.529 5.642 -11.827 1.00 96.75 102 ALA A N 1
ATOM 752 C CA . ALA A 1 102 ? -0.606 5.279 -12.669 1.00 96.75 102 ALA A CA 1
ATOM 753 C C . ALA A 1 102 ? -0.514 5.957 -14.041 1.00 96.75 102 ALA A C 1
ATOM 755 O O . ALA A 1 102 ? -0.634 5.302 -15.075 1.00 96.75 102 ALA A O 1
ATOM 756 N N . PHE A 1 103 ? -0.251 7.268 -14.058 1.00 96.38 103 PHE A N 1
ATOM 757 C CA . PHE A 1 103 ? -0.145 8.029 -15.300 1.00 96.38 103 PHE A CA 1
ATOM 758 C C . PHE A 1 103 ? 0.991 7.525 -16.195 1.00 96.38 103 PHE A C 1
ATOM 760 O O . PHE A 1 103 ? 0.765 7.288 -17.380 1.00 96.38 103 PHE A O 1
ATOM 767 N N . ILE A 1 104 ? 2.191 7.339 -15.637 1.00 94.31 104 ILE A N 1
ATOM 768 C CA . ILE A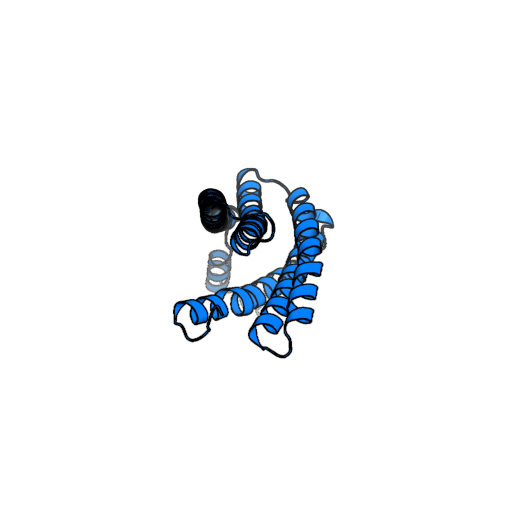 1 104 ? 3.359 6.860 -16.383 1.00 94.31 104 ILE A CA 1
ATOM 769 C C . ILE A 1 104 ? 3.074 5.474 -16.960 1.00 94.31 104 ILE A C 1
ATOM 771 O O . ILE A 1 104 ? 3.224 5.304 -18.165 1.00 94.31 104 ILE A O 1
ATOM 775 N N . ALA A 1 105 ? 2.593 4.524 -16.152 1.00 93.12 105 ALA A N 1
ATOM 776 C CA . ALA A 1 105 ? 2.314 3.159 -16.602 1.00 93.12 105 ALA A CA 1
ATOM 777 C C . ALA A 1 105 ? 1.254 3.097 -17.717 1.00 93.12 105 ALA A C 1
ATOM 779 O O . ALA A 1 105 ? 1.417 2.352 -18.682 1.00 93.12 105 ALA A O 1
ATOM 780 N N . ILE A 1 106 ? 0.195 3.913 -17.637 1.00 94.62 106 ILE A N 1
ATOM 781 C CA . ILE A 1 106 ? -0.819 4.003 -18.701 1.00 94.62 106 ILE A CA 1
ATOM 782 C C . ILE A 1 106 ? -0.225 4.641 -19.965 1.00 94.62 106 ILE A C 1
ATOM 784 O O . ILE A 1 106 ? -0.445 4.143 -21.070 1.00 94.62 106 ILE A O 1
ATOM 788 N N . ALA A 1 107 ? 0.530 5.734 -19.822 1.00 94.44 107 ALA A N 1
ATOM 789 C CA . ALA A 1 107 ? 1.099 6.470 -20.950 1.00 94.44 107 ALA A CA 1
ATOM 790 C C . ALA A 1 107 ? 2.163 5.662 -21.711 1.00 94.44 107 ALA A C 1
ATOM 792 O O . ALA A 1 107 ? 2.266 5.781 -22.934 1.00 94.44 107 ALA A O 1
ATOM 793 N N . THR A 1 108 ? 2.927 4.823 -21.010 1.00 91.69 108 THR A N 1
ATOM 794 C CA . THR A 1 108 ? 3.960 3.952 -21.590 1.00 91.69 108 THR A CA 1
ATOM 795 C C . THR A 1 108 ? 3.446 2.555 -21.933 1.00 91.69 108 THR A C 1
ATOM 797 O O . THR A 1 108 ? 4.214 1.713 -22.393 1.00 91.69 108 THR A O 1
ATOM 800 N N . ALA A 1 109 ? 2.145 2.286 -21.768 1.00 90.81 109 ALA A N 1
ATOM 801 C CA . ALA A 1 109 ? 1.601 0.961 -22.040 1.00 90.81 109 ALA A CA 1
ATOM 802 C C . ALA A 1 109 ? 1.643 0.579 -23.523 1.00 90.81 109 ALA A C 1
ATOM 804 O O . ALA A 1 109 ? 1.673 -0.606 -23.836 1.00 90.81 109 ALA A O 1
ATOM 805 N N . HIS A 1 110 ? 1.610 1.553 -24.440 1.00 90.25 110 HIS A N 1
ATOM 806 C CA . HIS A 1 110 ? 1.688 1.340 -25.895 1.00 90.25 110 HIS A CA 1
ATOM 807 C C . HIS A 1 110 ? 0.747 0.237 -26.443 1.00 90.25 110 HIS A C 1
ATOM 809 O O . HIS A 1 110 ? 1.063 -0.434 -27.420 1.00 90.25 110 HIS A O 1
ATOM 815 N N . GLY A 1 111 ? -0.426 0.048 -25.824 1.00 82.25 111 GLY A N 1
ATOM 816 C CA . GLY A 1 111 ? -1.410 -0.977 -26.208 1.00 82.25 111 GLY A CA 1
ATOM 817 C C . GLY A 1 111 ? -1.180 -2.368 -25.598 1.00 82.25 111 GLY A C 1
ATOM 818 O O . GLY A 1 111 ? -1.976 -3.275 -25.841 1.00 82.25 111 GLY A O 1
ATOM 819 N N . HIS A 1 112 ? -0.142 -2.550 -24.780 1.00 86.81 112 HIS A N 1
ATOM 820 C CA . HIS A 1 112 ? 0.102 -3.784 -24.041 1.00 86.81 112 HIS A CA 1
ATOM 821 C C . HIS A 1 112 ? -0.815 -3.885 -22.815 1.00 86.81 112 HIS A C 1
ATOM 823 O O . HIS A 1 112 ? -0.888 -2.976 -21.987 1.00 86.81 112 HIS A O 1
ATOM 829 N N . ALA A 1 113 ? -1.496 -5.026 -22.680 1.00 88.12 113 ALA A N 1
ATOM 830 C CA . ALA A 1 113 ? -2.492 -5.242 -21.631 1.00 88.12 113 ALA A CA 1
ATOM 831 C C . ALA A 1 113 ? -1.899 -5.203 -20.213 1.00 88.12 113 ALA A C 1
ATOM 833 O O . ALA A 1 113 ? -2.533 -4.669 -19.310 1.00 88.12 113 ALA A O 1
ATOM 834 N N . TRP A 1 114 ? -0.690 -5.741 -20.016 1.00 87.69 114 TRP A N 1
ATOM 835 C CA . TRP A 1 114 ? -0.078 -5.839 -18.689 1.00 87.69 114 TRP A CA 1
ATOM 836 C C . TRP A 1 114 ? 0.373 -4.483 -18.114 1.00 87.69 114 TRP A C 1
ATOM 838 O O . TRP A 1 114 ? -0.071 -4.143 -17.020 1.00 87.69 114 TRP A O 1
ATOM 848 N N . PRO A 1 115 ? 1.143 -3.643 -18.834 1.00 89.12 115 PRO A N 1
ATOM 849 C CA . PRO A 1 115 ? 1.443 -2.284 -18.377 1.00 89.12 115 PRO A CA 1
ATOM 850 C C . PRO A 1 115 ? 0.198 -1.414 -18.162 1.00 89.12 115 PRO A C 1
ATOM 852 O O . PRO A 1 115 ? 0.123 -0.673 -17.183 1.00 89.12 115 PRO A O 1
ATOM 855 N N . LEU A 1 116 ? -0.811 -1.537 -19.036 1.00 92.44 116 LEU A N 1
ATOM 856 C CA . LEU A 1 116 ? -2.083 -0.834 -18.857 1.00 92.44 116 LEU A CA 1
ATOM 857 C C . LEU A 1 116 ? -2.771 -1.268 -17.557 1.00 92.44 116 LEU A C 1
ATOM 859 O O . LEU A 1 116 ? -3.257 -0.428 -16.802 1.00 92.44 116 LEU A O 1
ATOM 863 N N . TRP A 1 117 ? -2.789 -2.574 -17.293 1.00 93.31 117 TRP A N 1
ATOM 864 C CA . TRP A 1 117 ? -3.330 -3.138 -16.065 1.00 93.31 117 TRP A CA 1
ATOM 865 C C . TRP A 1 117 ? -2.574 -2.641 -14.825 1.00 93.31 117 TRP A C 1
ATOM 867 O O . TRP A 1 117 ? -3.224 -2.199 -13.883 1.00 93.31 117 TRP A O 1
ATOM 877 N N . LEU A 1 118 ? -1.234 -2.597 -14.852 1.00 92.38 118 LEU A N 1
ATOM 878 C CA . LEU A 1 118 ? -0.417 -2.036 -13.763 1.00 92.38 118 LEU A CA 1
ATOM 879 C C . LEU A 1 118 ? -0.745 -0.562 -13.493 1.00 92.38 118 LEU A C 1
ATOM 881 O O . LEU A 1 118 ? -0.790 -0.124 -12.346 1.00 92.38 118 LEU A O 1
ATOM 885 N N . GLY A 1 119 ? -0.999 0.220 -14.541 1.00 95.00 119 GLY A N 1
ATOM 886 C CA . GLY A 1 119 ? -1.408 1.611 -14.382 1.00 95.00 119 GLY A CA 1
ATOM 887 C C . GLY A 1 119 ? -2.795 1.773 -13.755 1.00 95.00 119 GLY A C 1
ATOM 888 O O . GLY A 1 119 ? -3.000 2.661 -12.926 1.00 95.00 119 GLY A O 1
ATOM 889 N N . ILE A 1 120 ? -3.737 0.890 -14.100 1.00 95.81 120 ILE A N 1
ATOM 890 C CA . ILE A 1 120 ? -5.060 0.830 -13.460 1.00 95.81 120 ILE A CA 1
ATOM 891 C C . ILE A 1 120 ? -4.932 0.384 -11.997 1.00 95.81 120 ILE A C 1
ATOM 893 O O . ILE A 1 120 ? -5.612 0.944 -11.140 1.00 95.81 120 ILE A O 1
ATOM 897 N N . ASP A 1 121 ? -4.049 -0.571 -11.706 1.00 96.38 121 ASP A N 1
ATOM 898 C CA . ASP A 1 121 ? -3.775 -1.050 -10.350 1.00 96.38 121 ASP A CA 1
ATOM 899 C C . ASP A 1 121 ? -3.237 0.069 -9.449 1.00 96.38 121 ASP A C 1
ATOM 901 O O . ASP A 1 121 ? -3.797 0.340 -8.388 1.00 96.38 121 ASP A O 1
ATOM 905 N N . TRP A 1 122 ? -2.253 0.839 -9.927 1.00 97.56 122 TRP A N 1
ATOM 906 C CA . TRP A 1 122 ? -1.780 2.027 -9.211 1.00 97.56 122 TRP A CA 1
ATOM 907 C C . TRP A 1 122 ? -2.905 3.019 -8.900 1.00 97.56 122 TRP A C 1
ATOM 909 O O . TRP A 1 122 ? -2.953 3.564 -7.798 1.00 97.56 122 TRP A O 1
ATOM 919 N N . ALA A 1 123 ? -3.828 3.246 -9.838 1.00 97.94 123 ALA A N 1
ATOM 920 C CA . ALA A 1 123 ? -4.973 4.123 -9.604 1.00 97.94 123 ALA A CA 1
ATOM 921 C C . ALA A 1 123 ? -5.962 3.539 -8.576 1.00 97.94 123 ALA A C 1
ATOM 923 O O . ALA A 1 123 ? -6.494 4.292 -7.755 1.00 97.94 123 ALA A O 1
ATOM 924 N N . ALA A 1 124 ? -6.187 2.221 -8.596 1.00 98.00 124 ALA A N 1
ATOM 925 C CA . ALA A 1 124 ? -7.029 1.520 -7.628 1.00 98.00 124 ALA A CA 1
ATOM 926 C C . ALA A 1 124 ? -6.436 1.621 -6.213 1.00 98.00 124 ALA A C 1
ATOM 928 O O . ALA A 1 124 ? -7.081 2.152 -5.309 1.00 98.00 124 ALA A O 1
ATOM 929 N N . TRP A 1 125 ? -5.155 1.288 -6.044 1.00 98.00 125 TRP A N 1
ATOM 930 C CA . TRP A 1 125 ? -4.456 1.491 -4.774 1.00 98.00 125 TRP A CA 1
ATOM 931 C C . TRP A 1 125 ? -4.468 2.967 -4.346 1.00 98.00 125 TRP A C 1
ATOM 933 O O . TRP A 1 125 ? -4.736 3.291 -3.191 1.00 98.00 125 TRP A O 1
ATOM 943 N N . GLY A 1 126 ? -4.286 3.912 -5.266 1.00 98.31 126 GLY A N 1
ATOM 944 C CA . GLY A 1 126 ? -4.456 5.335 -4.959 1.00 98.31 126 GLY A CA 1
ATOM 945 C C . GLY A 1 126 ? -5.820 5.663 -4.350 1.00 98.31 126 GLY A C 1
ATOM 946 O O . GLY A 1 126 ? -5.910 6.380 -3.346 1.00 98.31 126 GLY A O 1
ATOM 947 N N . PHE A 1 127 ? -6.880 5.096 -4.923 1.00 98.50 127 PHE A N 1
ATOM 948 C CA . PHE A 1 127 ? -8.246 5.257 -4.447 1.00 98.50 127 PHE A CA 1
ATOM 949 C C . PHE A 1 127 ? -8.449 4.651 -3.051 1.00 98.50 127 PHE A C 1
ATOM 951 O O . PHE A 1 127 ? -8.919 5.364 -2.159 1.00 98.50 127 PHE A O 1
ATOM 958 N N . LEU A 1 128 ? -8.036 3.404 -2.810 1.00 98.50 128 LEU A N 1
ATOM 959 C CA . LEU A 1 128 ? -8.179 2.765 -1.498 1.00 98.50 128 LEU A CA 1
ATOM 960 C C . LEU A 1 128 ? -7.425 3.522 -0.393 1.00 98.50 128 LEU A C 1
ATOM 962 O O . LEU A 1 128 ? -7.984 3.787 0.678 1.00 98.50 128 LEU A O 1
ATOM 966 N N . TRP A 1 129 ? -6.183 3.943 -0.649 1.00 98.56 129 TRP A N 1
ATOM 967 C CA . TRP A 1 129 ? -5.414 4.726 0.323 1.00 98.56 129 TRP A CA 1
ATOM 968 C C . TRP A 1 129 ? -6.029 6.108 0.564 1.00 98.56 129 TRP A C 1
ATOM 970 O O . TRP A 1 129 ? -6.083 6.571 1.709 1.00 98.56 129 TRP A O 1
ATOM 980 N N . PHE A 1 130 ? -6.592 6.745 -0.463 1.00 98.69 130 PHE A N 1
ATOM 981 C CA . PHE A 1 130 ? -7.350 7.979 -0.273 1.00 98.69 130 PHE A CA 1
ATOM 982 C C . PHE A 1 130 ? -8.589 7.764 0.608 1.00 98.69 130 PHE A C 1
ATOM 984 O O . PHE A 1 130 ? -8.867 8.575 1.496 1.00 98.69 130 PHE A O 1
ATOM 991 N N . GLN A 1 131 ? -9.310 6.653 0.444 1.00 98.56 131 GLN A N 1
ATOM 992 C CA . GLN A 1 131 ? -10.429 6.333 1.329 1.00 98.56 131 GLN A CA 1
ATOM 993 C C . GLN A 1 131 ? -9.965 6.138 2.785 1.00 98.56 131 GLN A C 1
ATOM 995 O O . GLN A 1 131 ? -10.628 6.638 3.699 1.00 98.56 131 GLN A O 1
ATOM 1000 N N . PHE A 1 132 ? -8.812 5.496 3.021 1.00 98.12 132 PHE A N 1
ATOM 1001 C CA . PHE A 1 132 ? -8.230 5.409 4.367 1.00 98.12 132 PHE A CA 1
ATOM 1002 C C . PHE A 1 132 ? -7.915 6.786 4.959 1.00 98.12 132 PHE A C 1
ATOM 1004 O O . PHE A 1 132 ? -8.208 7.006 6.133 1.00 98.12 132 PHE A O 1
ATOM 1011 N N . PHE A 1 133 ? -7.414 7.744 4.173 1.00 98.62 133 PHE A N 1
ATOM 1012 C CA . PHE A 1 133 ? -7.264 9.134 4.628 1.00 98.62 133 PHE A CA 1
ATOM 1013 C C . PHE A 1 133 ? -8.608 9.749 5.055 1.00 98.62 133 PHE A C 1
ATOM 1015 O O . PHE A 1 133 ? -8.717 10.325 6.145 1.00 98.62 133 PHE A O 1
ATOM 1022 N N . LEU A 1 134 ? -9.653 9.593 4.235 1.00 98.44 134 LEU A N 1
ATOM 1023 C CA . LEU A 1 134 ? -10.987 10.110 4.552 1.00 98.44 134 LEU A CA 1
ATOM 1024 C C . LEU A 1 134 ? -11.541 9.507 5.852 1.00 98.44 134 LEU A C 1
ATOM 1026 O O . LEU A 1 134 ? -12.113 10.230 6.671 1.00 98.44 134 LEU A O 1
ATOM 1030 N N . GLN A 1 135 ? -11.370 8.202 6.068 1.00 97.62 135 GLN A N 1
ATOM 1031 C CA . GLN A 1 135 ? -11.834 7.544 7.289 1.00 97.62 135 GLN A CA 1
ATOM 1032 C C . GLN A 1 135 ? -10.972 7.905 8.504 1.00 97.62 135 GLN A C 1
ATOM 1034 O O . GLN A 1 135 ? -11.515 8.269 9.542 1.00 97.62 135 GLN A O 1
ATOM 1039 N N . LEU A 1 136 ? -9.646 7.806 8.405 1.00 97.19 136 LEU A N 1
ATOM 1040 C CA . LEU A 1 136 ? -8.748 7.924 9.556 1.00 97.19 136 LEU A CA 1
ATOM 1041 C C . LEU A 1 136 ? -8.464 9.380 9.937 1.00 97.19 136 LEU A C 1
ATOM 1043 O O . LEU A 1 136 ? -8.492 9.720 11.115 1.00 97.19 136 LEU A O 1
ATOM 1047 N N . SER A 1 137 ? -8.215 10.274 8.980 1.00 97.62 137 SER A N 1
ATOM 1048 C CA . SER A 1 137 ? -7.881 11.675 9.287 1.00 97.62 137 SER A CA 1
ATOM 1049 C C . SER A 1 137 ? -9.112 12.571 9.317 1.00 97.62 137 SER A C 1
ATOM 1051 O O . SER A 1 137 ? -9.233 13.405 10.221 1.00 97.62 137 SER A O 1
ATOM 1053 N N . LEU A 1 138 ? -10.028 12.391 8.356 1.00 97.56 138 LEU A N 1
ATOM 1054 C CA . LEU A 1 138 ? -11.260 13.188 8.259 1.00 97.56 138 LEU A CA 1
ATOM 1055 C C . LEU A 1 138 ? -12.463 12.552 8.967 1.00 97.56 138 LEU A C 1
ATOM 1057 O O . LEU A 1 138 ? -13.539 13.153 8.968 1.00 97.56 138 LEU A O 1
ATOM 1061 N N . GLN A 1 139 ? -12.288 11.375 9.580 1.00 96.69 139 GLN A N 1
ATOM 1062 C CA . GLN A 1 139 ? -13.301 10.710 10.410 1.00 96.69 139 GLN A CA 1
ATOM 1063 C C . GLN A 1 139 ? -14.626 10.478 9.660 1.00 96.69 139 GLN A C 1
ATOM 1065 O O . GLN A 1 139 ? -15.715 10.552 10.232 1.00 96.69 139 GLN A O 1
ATOM 1070 N N . LYS A 1 140 ? -14.553 10.218 8.346 1.00 97.38 140 LYS A N 1
ATOM 1071 C CA . LYS A 1 140 ? -15.728 9.917 7.519 1.00 97.38 140 LYS A CA 1
ATOM 1072 C C . LYS A 1 140 ? -16.193 8.471 7.761 1.00 97.38 140 LYS A C 1
ATOM 1074 O O . LYS A 1 140 ? -15.371 7.557 7.703 1.00 97.38 140 LYS A O 1
ATOM 1079 N N . PRO A 1 141 ? -17.501 8.218 7.966 1.00 96.25 141 PRO A N 1
ATOM 1080 C CA . PRO A 1 141 ? -18.022 6.893 8.318 1.00 96.25 141 PRO A CA 1
ATOM 1081 C C . PRO A 1 141 ? -18.205 5.982 7.087 1.00 96.25 141 PRO A C 1
ATOM 1083 O O . PRO A 1 141 ? -19.293 5.476 6.826 1.00 96.25 141 PRO A O 1
ATOM 1086 N N . ILE A 1 142 ? -17.141 5.771 6.308 1.00 97.00 142 ILE A N 1
ATOM 1087 C CA . ILE A 1 142 ? -17.168 5.034 5.028 1.00 97.00 142 ILE A CA 1
ATOM 1088 C C . ILE A 1 142 ? -16.553 3.624 5.111 1.00 97.00 142 ILE A C 1
ATOM 1090 O O . ILE A 1 142 ? -16.211 3.030 4.092 1.00 97.00 142 ILE A O 1
ATOM 1094 N N . GLY A 1 143 ? -16.458 3.049 6.314 1.00 94.75 143 GLY A N 1
ATOM 1095 C CA . GLY A 1 143 ? -15.770 1.771 6.545 1.00 94.75 143 GLY A CA 1
ATOM 1096 C C . GLY A 1 143 ? -16.328 0.575 5.769 1.00 94.75 143 GLY A C 1
ATOM 1097 O O . GLY A 1 143 ? -15.563 -0.291 5.361 1.00 94.75 143 GLY A O 1
ATOM 1098 N N . ARG A 1 144 ? -17.639 0.539 5.484 1.00 94.31 144 ARG A N 1
ATOM 1099 C CA . ARG A 1 144 ? -18.225 -0.514 4.629 1.00 94.31 144 ARG A CA 1
ATOM 1100 C C . ARG A 1 144 ? -17.731 -0.428 3.188 1.00 94.31 144 ARG A C 1
ATOM 1102 O O . ARG A 1 144 ? -17.434 -1.455 2.591 1.00 94.31 144 ARG A O 1
ATOM 1109 N N . LEU A 1 145 ? -17.641 0.790 2.651 1.00 96.50 145 LEU A N 1
ATOM 1110 C CA . LEU A 1 145 ? -17.132 1.018 1.304 1.00 96.50 145 LEU A CA 1
ATOM 1111 C C . LEU A 1 145 ? -15.654 0.631 1.231 1.00 96.50 145 LEU A C 1
ATOM 1113 O O . LEU A 1 145 ? -15.278 -0.097 0.327 1.00 96.50 145 LEU A O 1
ATOM 1117 N N . ILE A 1 146 ? -14.847 1.047 2.211 1.00 97.31 146 ILE A N 1
ATOM 1118 C CA . ILE A 1 146 ? -13.423 0.684 2.291 1.00 97.31 146 ILE A CA 1
ATOM 1119 C C . ILE A 1 146 ? -13.234 -0.825 2.388 1.00 97.31 146 ILE A C 1
ATOM 1121 O O . ILE A 1 146 ? -12.411 -1.375 1.669 1.00 97.31 146 ILE A O 1
ATOM 1125 N N . GLY A 1 147 ? -14.008 -1.503 3.241 1.00 96.06 147 GLY A N 1
ATOM 1126 C CA . GLY A 1 147 ? -13.948 -2.958 3.359 1.00 96.06 147 GLY A CA 1
ATOM 1127 C C . GLY A 1 147 ? -14.267 -3.656 2.036 1.00 96.06 147 GLY A C 1
ATOM 1128 O O . GLY A 1 147 ? -13.553 -4.573 1.646 1.00 96.06 147 GLY A O 1
ATOM 1129 N N . PHE A 1 148 ? -15.290 -3.188 1.313 1.00 97.56 148 PHE A N 1
ATOM 1130 C CA . PHE A 1 148 ? -15.608 -3.706 -0.018 1.00 97.56 148 PHE A CA 1
ATOM 1131 C C . PHE A 1 148 ? -14.482 -3.439 -1.025 1.00 97.56 148 PHE A C 1
ATOM 1133 O O . PHE A 1 148 ? -14.037 -4.380 -1.679 1.00 97.56 148 PHE A O 1
ATOM 1140 N N . THR A 1 149 ? -13.987 -2.198 -1.108 1.00 97.81 149 THR A N 1
ATOM 1141 C CA . THR A 1 149 ? -12.868 -1.837 -1.990 1.00 97.81 149 THR A CA 1
ATOM 1142 C C . THR A 1 149 ? -11.650 -2.720 -1.712 1.00 97.81 149 THR A C 1
ATOM 1144 O O . THR A 1 149 ? -11.131 -3.346 -2.628 1.00 97.81 149 THR A O 1
ATOM 1147 N N . ALA A 1 150 ? -11.245 -2.846 -0.445 1.00 97.25 150 ALA A N 1
ATOM 1148 C CA . ALA A 1 150 ? -10.075 -3.621 -0.042 1.00 97.25 150 ALA A CA 1
ATOM 1149 C C . ALA A 1 150 ? -10.197 -5.113 -0.386 1.00 97.25 150 ALA A C 1
ATOM 1151 O O . ALA A 1 150 ? -9.206 -5.737 -0.753 1.00 97.25 150 ALA A O 1
ATOM 1152 N N . ILE A 1 151 ? -11.400 -5.693 -0.287 1.00 97.75 151 ILE A N 1
ATOM 1153 C CA . ILE A 1 151 ? -11.635 -7.087 -0.688 1.00 97.75 151 ILE A CA 1
ATOM 1154 C C . ILE A 1 151 ? -11.505 -7.236 -2.204 1.00 97.75 151 ILE A C 1
ATOM 1156 O O . ILE A 1 151 ? -10.825 -8.152 -2.664 1.00 97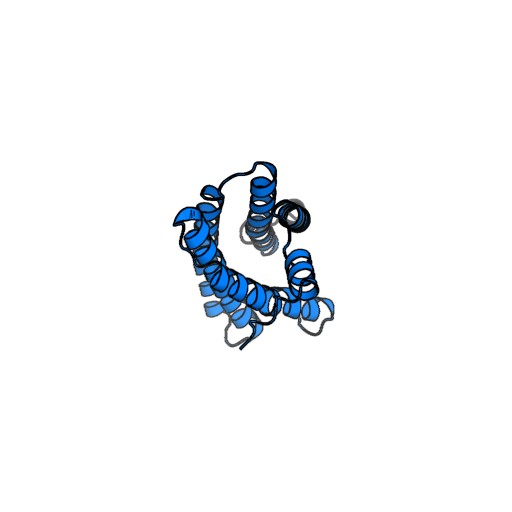.75 151 ILE A O 1
ATOM 1160 N N . VAL A 1 152 ? -12.149 -6.354 -2.976 1.00 97.88 152 VAL A N 1
ATOM 1161 C CA . VAL A 1 152 ? -12.098 -6.406 -4.443 1.00 97.88 152 VAL A CA 1
ATOM 1162 C C . VAL A 1 152 ? -10.658 -6.246 -4.917 1.00 97.88 152 VAL A C 1
ATOM 1164 O O . VAL A 1 152 ? -10.155 -7.139 -5.593 1.00 97.88 152 VAL A O 1
ATOM 1167 N N . GLU A 1 153 ? -9.972 -5.186 -4.491 1.00 97.81 153 GLU A N 1
ATOM 1168 C CA . GLU A 1 153 ? -8.577 -4.926 -4.859 1.00 97.81 153 GLU A CA 1
ATOM 1169 C C . GLU A 1 153 ? -7.642 -6.038 -4.373 1.00 97.81 153 GLU A C 1
ATOM 1171 O O . GLU A 1 153 ? -6.849 -6.562 -5.150 1.00 97.81 153 GLU A O 1
ATOM 1176 N N . GLY A 1 154 ? -7.792 -6.505 -3.131 1.00 96.81 154 GLY A N 1
ATOM 1177 C CA . GLY A 1 154 ? -6.978 -7.601 -2.606 1.00 96.81 154 GLY A CA 1
ATOM 1178 C C . GLY A 1 154 ? -7.074 -8.880 -3.447 1.00 96.81 154 GLY A C 1
ATOM 1179 O O . GLY A 1 154 ? -6.072 -9.571 -3.644 1.00 96.81 154 GLY A O 1
ATOM 1180 N N . VAL A 1 155 ? -8.250 -9.187 -3.998 1.00 97.50 155 VAL A N 1
ATOM 1181 C CA . VAL A 1 155 ? -8.429 -10.342 -4.888 1.00 97.50 155 VAL A CA 1
ATOM 1182 C C . VAL A 1 155 ? -7.911 -10.046 -6.294 1.00 97.50 155 VAL A C 1
ATOM 1184 O O . VAL A 1 155 ? -7.121 -10.826 -6.832 1.00 97.50 155 VAL A O 1
ATOM 1187 N N . THR A 1 156 ? -8.362 -8.950 -6.907 1.00 95.62 156 THR A N 1
ATOM 1188 C CA . THR A 1 156 ? -8.137 -8.697 -8.336 1.00 95.62 156 THR A CA 1
ATOM 1189 C C . THR A 1 156 ? -6.766 -8.127 -8.643 1.00 95.62 156 THR A C 1
ATOM 1191 O O . THR A 1 156 ? -6.300 -8.316 -9.763 1.00 95.62 156 THR A O 1
ATOM 1194 N N . THR A 1 157 ? -6.131 -7.447 -7.687 1.00 95.12 157 THR A N 1
ATOM 1195 C CA . THR A 1 157 ? -4.841 -6.788 -7.900 1.00 95.12 157 THR A CA 1
ATOM 1196 C C . THR A 1 157 ? -3.672 -7.390 -7.142 1.00 95.12 157 THR A C 1
ATOM 1198 O O . THR A 1 157 ? -2.557 -7.399 -7.656 1.00 95.12 157 THR A O 1
ATOM 1201 N N . CYS A 1 158 ? -3.920 -8.038 -6.005 1.00 94.06 158 CYS A N 1
ATOM 1202 C CA . CYS A 1 158 ? -2.863 -8.754 -5.291 1.00 94.06 158 CYS A CA 1
ATOM 1203 C C . CYS A 1 158 ? -2.903 -10.262 -5.570 1.00 94.06 158 CYS A C 1
ATOM 1205 O O . CYS A 1 158 ? -1.936 -10.827 -6.077 1.00 94.06 158 CYS A O 1
ATOM 1207 N N . TRP A 1 159 ? -4.008 -10.940 -5.247 1.00 95.94 159 TRP A N 1
ATOM 1208 C CA . TRP A 1 159 ? -4.019 -12.405 -5.198 1.00 95.94 159 TRP A CA 1
ATOM 1209 C C . TRP A 1 159 ? -3.983 -13.071 -6.578 1.00 95.94 159 TRP A C 1
ATOM 1211 O O . TRP A 1 159 ? -3.088 -13.879 -6.837 1.00 95.94 159 TRP A O 1
ATOM 1221 N N . ILE A 1 160 ? -4.929 -12.746 -7.465 1.00 95.06 160 ILE A N 1
ATOM 1222 C CA . ILE A 1 160 ? -4.987 -13.351 -8.806 1.00 95.06 160 ILE A CA 1
ATOM 1223 C C . ILE A 1 160 ? -3.689 -13.076 -9.587 1.00 95.06 160 ILE A C 1
ATOM 1225 O O . ILE A 1 160 ? -3.089 -14.041 -10.068 1.00 95.06 160 ILE A O 1
ATOM 1229 N N . PRO A 1 161 ? -3.188 -11.827 -9.677 1.00 92.62 161 PRO A N 1
ATOM 1230 C CA . PRO A 1 161 ? -1.960 -11.536 -10.414 1.00 92.62 161 PRO A CA 1
ATOM 1231 C C . PRO A 1 161 ? -0.738 -12.237 -9.819 1.00 92.62 161 PRO A C 1
ATOM 1233 O O . PRO A 1 161 ? 0.030 -12.842 -10.565 1.00 92.62 161 PRO A O 1
ATOM 1236 N N . ALA A 1 162 ? -0.587 -12.247 -8.487 1.00 91.69 162 ALA A N 1
ATOM 1237 C CA . ALA A 1 162 ? 0.514 -12.956 -7.837 1.00 91.69 162 ALA A CA 1
ATOM 1238 C C . ALA A 1 162 ? 0.477 -14.462 -8.130 1.00 91.69 162 ALA A C 1
ATOM 1240 O O . ALA A 1 162 ? 1.509 -15.054 -8.438 1.00 91.69 162 ALA A O 1
ATOM 1241 N N . TYR A 1 163 ? -0.702 -15.089 -8.086 1.00 94.69 163 TYR A N 1
ATOM 1242 C CA . TYR A 1 163 ? -0.838 -16.507 -8.414 1.00 94.69 163 TYR A CA 1
ATOM 1243 C C . TYR A 1 163 ? -0.463 -16.801 -9.874 1.00 94.69 163 TYR A C 1
ATOM 1245 O O . TYR A 1 163 ? 0.270 -17.756 -10.137 1.00 94.69 163 TYR A O 1
ATOM 1253 N N . LEU A 1 164 ? -0.919 -15.976 -10.821 1.00 92.81 164 LEU A N 1
ATOM 1254 C CA . LEU A 1 164 ? -0.606 -16.144 -12.246 1.00 92.81 164 LEU A CA 1
ATOM 1255 C C . LEU A 1 164 ? 0.885 -15.937 -12.548 1.00 92.81 164 LEU A C 1
ATOM 1257 O O . LEU A 1 164 ? 1.448 -16.682 -13.350 1.00 92.81 164 LEU A O 1
ATOM 1261 N N . LEU A 1 165 ? 1.528 -14.979 -11.874 1.00 90.56 165 LEU A N 1
ATOM 1262 C CA . LEU A 1 165 ? 2.977 -14.764 -11.939 1.00 90.56 165 LEU A CA 1
ATOM 1263 C C . LEU A 1 165 ? 3.745 -15.978 -11.397 1.00 90.56 165 LEU A C 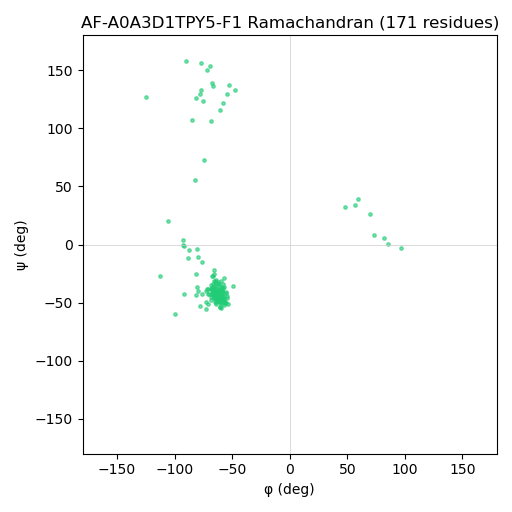1
ATOM 1265 O O . LEU A 1 165 ? 4.647 -16.486 -12.058 1.00 90.56 165 LEU A O 1
ATOM 1269 N N . LEU A 1 166 ? 3.357 -16.490 -10.224 1.00 90.62 166 LEU A N 1
ATOM 1270 C CA . LEU A 1 166 ? 4.008 -17.645 -9.591 1.00 90.62 166 LEU A CA 1
ATOM 1271 C C . LEU A 1 166 ? 3.859 -18.938 -10.400 1.00 90.62 166 LEU A C 1
ATOM 1273 O O . LEU A 1 166 ? 4.731 -19.802 -10.356 1.00 90.62 166 LEU A O 1
ATOM 1277 N N . THR A 1 167 ? 2.752 -19.081 -11.124 1.00 94.38 167 THR A N 1
ATOM 1278 C CA . THR A 1 167 ? 2.465 -20.257 -11.957 1.00 94.38 167 THR A CA 1
ATOM 1279 C C . THR A 1 167 ? 2.943 -20.106 -13.403 1.00 94.38 167 THR A C 1
ATOM 1281 O O . THR A 1 167 ? 2.799 -21.042 -14.187 1.00 94.38 167 THR A O 1
ATOM 1284 N N . GLY A 1 168 ? 3.529 -18.959 -13.763 1.00 88.25 168 GLY A N 1
ATOM 1285 C CA . GLY A 1 168 ? 4.084 -18.699 -15.093 1.00 88.25 168 GLY A CA 1
ATOM 1286 C C . GLY A 1 168 ? 3.044 -18.478 -16.196 1.00 88.25 168 GLY A C 1
ATOM 1287 O O . GLY A 1 168 ? 3.412 -18.387 -17.364 1.00 88.25 168 GLY A O 1
ATOM 1288 N N . TYR A 1 169 ? 1.757 -18.369 -15.852 1.00 87.56 169 TYR A N 1
ATOM 1289 C CA . TYR A 1 169 ? 0.697 -18.010 -16.806 1.00 87.56 169 TYR A CA 1
ATOM 1290 C C . TYR A 1 169 ? 0.696 -16.520 -17.146 1.00 87.56 169 TYR A C 1
ATOM 1292 O O . TYR A 1 169 ? 0.071 -16.109 -18.124 1.00 87.56 169 TYR A O 1
ATOM 1300 N N . LEU A 1 170 ? 1.397 -15.715 -16.349 1.00 82.25 170 LEU A N 1
ATOM 1301 C CA . LEU A 1 170 ? 1.652 -14.316 -16.626 1.00 82.25 170 LEU A CA 1
ATOM 1302 C C . LEU A 1 170 ? 3.160 -14.065 -16.597 1.00 82.25 170 LEU A C 1
ATOM 1304 O O . LEU A 1 170 ? 3.841 -14.434 -15.642 1.00 82.25 170 LEU A O 1
ATOM 1308 N N . ALA A 1 171 ? 3.688 -13.469 -17.664 1.00 69.38 171 ALA A N 1
ATOM 1309 C CA . ALA A 1 171 ? 5.096 -13.116 -17.738 1.00 69.38 171 ALA A CA 1
ATOM 1310 C C . ALA A 1 171 ? 5.330 -11.791 -17.003 1.00 69.38 171 ALA A C 1
ATOM 1312 O O . ALA A 1 171 ? 4.701 -10.785 -17.329 1.00 69.38 171 ALA A O 1
ATOM 1313 N N . ALA A 1 172 ? 6.265 -11.782 -16.052 1.00 61.22 172 ALA A N 1
ATOM 1314 C CA . ALA A 1 172 ? 6.915 -10.554 -15.605 1.00 61.22 172 ALA A CA 1
ATOM 1315 C C . ALA A 1 172 ? 7.907 -10.135 -16.702 1.00 61.22 172 ALA A C 1
ATOM 1317 O O . ALA A 1 172 ? 9.100 -10.403 -16.592 1.00 61.22 172 ALA A O 1
ATOM 1318 N N . SER A 1 173 ? 7.385 -9.646 -17.829 1.00 54.16 173 SER A N 1
ATOM 1319 C CA . SER A 1 173 ? 8.196 -9.162 -18.953 1.00 54.16 173 SER A CA 1
ATOM 1320 C C . SER A 1 173 ? 8.958 -7.903 -18.574 1.00 54.16 173 SER A C 1
ATOM 1322 O O . SER A 1 173 ? 8.269 -6.988 -18.063 1.00 54.16 173 SER A O 1
#

Solvent-accessible surface area (backbone atoms only — not comparable to full-atom values): 8996 Å² total; per-residue (Å²): 134,80,81,77,74,80,57,62,73,58,53,52,54,54,53,74,69,56,76,52,64,57,60,54,15,54,54,25,36,54,55,9,50,52,31,38,53,52,15,49,51,38,37,52,51,30,54,74,71,65,59,57,93,87,34,71,47,48,51,51,17,52,53,38,34,59,52,13,50,53,28,37,48,53,15,48,28,45,76,74,68,53,84,43,40,68,56,8,54,50,24,39,52,53,19,58,59,20,51,61,52,13,51,50,30,44,71,69,19,84,86,41,68,65,43,35,48,52,10,51,46,30,45,48,53,18,49,54,28,38,49,44,17,40,36,37,53,68,65,42,95,49,62,70,58,50,53,50,50,51,52,52,45,47,42,68,62,46,47,52,51,50,52,32,45,77,69,62,80,36,80,92,119

Secondary structure (DSSP, 8-state):
---PPP-HHHHHHHHHTS--HHHHHHHHHHHHHHHHHHHHHHHHHHHHTTPPTT-HHHHHHHHHHHHHHHHHHHHHHHHHT--SHHHHHHHHHHHHHHHHHHHHHHHT-TT-HHHHHHHHHHHHHHHHHHHHHHHHTS--S-HHHHHHHHHHHIIIIIIHHHHHHHTTSS---

Mean predicted aligned error: 6.34 Å

pLDDT: mean 90.98, std 11.96, range [45.66, 98.69]

Sequence (173 aa):
MGASAPNVATEERNGALVLSGREVGVFNLFVGCLGFLIALATLLFAAARGESVGSASIESGSFILLFAFTYLWVAANQFIRADGRALGWYCLFVAITTVPNAFIAIATAHGHAWPLWLGIDWAAWGFLWFQFFLQLSLQKPIGRLIGFTAIVEGVTTCWIPAYLLLTGYLAAS

Foldseek 3Di:
DDDDDPDVVVVVVVVVPDDDLQVLLVVLQVQLVVLLVQLVVLCVVCVVVVHDPPDPSPVSSVVSNLVSVLSNVSNVCSVVVPLCQVSLVSLQVLLVVLVVVLVVLCVPCPPPPVSPVSSVLSNLSSVLSNVSNCCRNVVDPCVVVSVVSCVVSCVPPPPPVVVCPVVVVDDPD

Nearest PDB structures (foldseek):
  6nsj-assembly1_A  TM=8.846E-01  e=2.659E-06  Helicobacter pylori J99
  3ux4-assembly1_A  TM=8.452E-01  e=2.085E-06  Helicobacter pylori J99